Protein AF-A0A853IYI5-F1 (afdb_monomer)

pLDDT: mean 80.38, std 18.89, range [43.75, 98.38]

Mean predicted aligned error: 14.91 Å

Solvent-accessible surface area (backbone atoms only — not comparable to full-atom values): 9394 Å² total; per-residue (Å²): 58,38,37,24,18,63,48,20,27,65,20,35,36,40,41,39,32,21,38,96,86,40,78,76,45,76,50,76,45,75,20,28,46,85,49,73,37,82,49,84,78,90,78,71,92,63,80,47,76,47,76,49,63,43,75,46,45,79,69,73,71,86,67,91,84,64,82,91,64,70,48,67,47,76,45,73,78,83,84,85,81,90,62,74,67,42,77,74,44,78,49,77,56,93,98,42,72,51,77,47,64,42,73,65,73,79,83,73,85,75,83,77,77,78,77,75,76,80,74,80,80,75,78,79,77,78,82,81,78,83,82,80,82,83,81,84,87,84,84,86,136

Sequence (141 aa):
MYLTGAWNDDLIVTIVAYREGAAVSTTTHTLS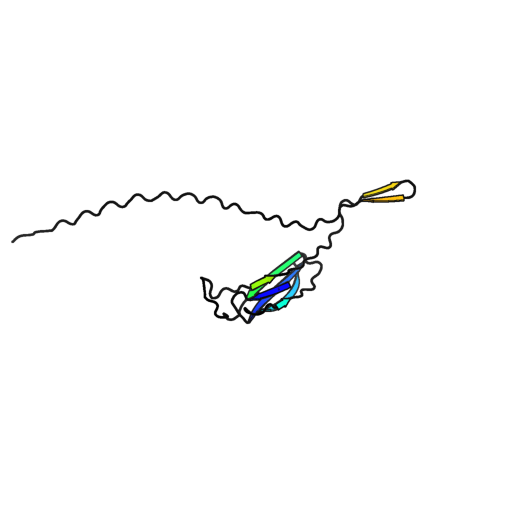ATAPTLVTLNLSQIDRVNMSAAGGTSHGYPTGGGVGWVHFAMDNLDISFNLPPTGVTATAGNAQATVAFTPPRPMRQTRSRATRPAAPRRAAAPPSAPMAPAAPSWFPA

Secondary structure (DSSP, 8-state):
-EEEESSEESEEEEEEEEETTEEEEEEEEEE-SSSPEE------S-SEEEEEEE--EE-----SS-TT---EEEE-------PPPEEEEEEEETTEEEEEEEPPPP---------PPPPP-PPPPPPPPPPPPPPP-----

Radius of gyration: 31.24 Å; Cα contacts (8 Å, |Δi|>4): 193; chains: 1; bounding box: 75×75×84 Å

Foldseek 3Di:
DKKAWQFFFQKKKWKFFAAPRHTDDIDIDGHYNVDIDDDDDPDDRTDDMDMDIDDGDGPDPDDPPDPPDGDMDDDDDDDDDPDDWAPWDWDDDPNDIDTDTHDDDDDDPDPPPPPDPDDPDPDDDDDDDDDDDDDDDDDDD

Nearest PDB structures (foldseek):
  3rg1-assembly1_D  TM=3.711E-01  e=1.848E+00  Bos taurus
  8vbx-assembly1_A  TM=2.702E-01  e=9.930E+00  Pectobacterium phage PhiM1

Structure (mmCIF, N/CA/C/O backbone):
data_AF-A0A853IYI5-F1
#
_entry.id   AF-A0A853IYI5-F1
#
loop_
_atom_site.group_PDB
_atom_site.id
_atom_site.type_symbol
_atom_site.label_atom_id
_atom_site.label_alt_id
_atom_site.label_comp_id
_atom_site.label_asy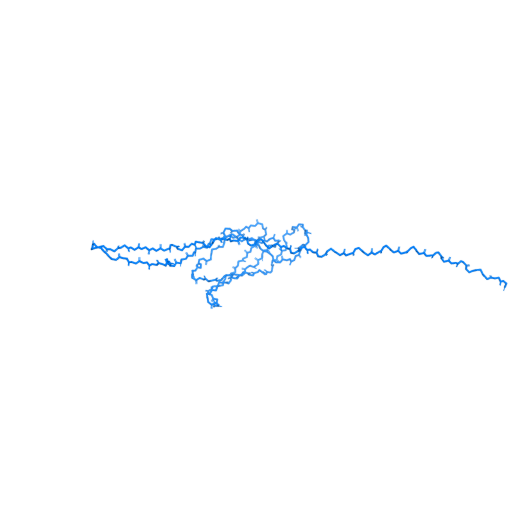m_id
_atom_site.label_entity_id
_atom_site.label_seq_id
_atom_site.pdbx_PDB_ins_code
_atom_site.Cartn_x
_atom_site.Cartn_y
_atom_site.Cartn_z
_atom_site.occupancy
_atom_site.B_iso_or_equiv
_atom_site.auth_seq_id
_atom_site.auth_comp_id
_atom_site.auth_asym_id
_atom_site.auth_atom_id
_atom_site.pdbx_PDB_model_num
ATOM 1 N N . MET A 1 1 ? -6.591 -6.887 -3.393 1.00 94.50 1 MET A N 1
ATOM 2 C CA . MET A 1 1 ? -6.484 -5.760 -4.349 1.00 94.50 1 MET A CA 1
ATOM 3 C C . MET A 1 1 ? -5.519 -6.134 -5.457 1.00 94.50 1 MET A C 1
ATOM 5 O O . MET A 1 1 ? -4.642 -6.955 -5.211 1.00 94.50 1 MET A O 1
ATOM 9 N N . TYR A 1 2 ? -5.646 -5.538 -6.636 1.00 97.44 2 TYR A N 1
ATOM 10 C CA . TYR A 1 2 ? -4.697 -5.719 -7.735 1.00 97.44 2 TYR A CA 1
ATOM 11 C C . TYR A 1 2 ? -3.826 -4.477 -7.884 1.00 97.44 2 TYR A C 1
ATOM 13 O O . TYR A 1 2 ? -4.348 -3.364 -7.875 1.00 97.44 2 TYR A O 1
ATOM 21 N N . LEU A 1 3 ? -2.515 -4.672 -8.013 1.00 98.06 3 LEU A N 1
ATOM 22 C CA . LEU A 1 3 ? -1.542 -3.617 -8.295 1.00 98.06 3 LEU A CA 1
ATOM 23 C C . LEU A 1 3 ? -0.857 -3.898 -9.630 1.00 98.06 3 LEU A C 1
ATOM 25 O O . LEU A 1 3 ? -0.537 -5.044 -9.921 1.00 98.06 3 LEU A O 1
ATOM 29 N N . THR A 1 4 ? -0.572 -2.870 -10.419 1.00 97.44 4 THR A N 1
ATOM 30 C CA . THR A 1 4 ? 0.220 -3.008 -11.651 1.00 97.44 4 THR A CA 1
ATOM 31 C C . THR A 1 4 ? 1.127 -1.800 -11.823 1.00 97.44 4 THR A C 1
ATOM 33 O O . THR A 1 4 ? 0.766 -0.688 -11.427 1.00 97.44 4 THR A O 1
ATOM 36 N N . GLY A 1 5 ? 2.306 -1.995 -12.409 1.00 95.06 5 GLY A N 1
ATOM 37 C CA . GLY A 1 5 ? 3.130 -0.886 -12.877 1.00 95.06 5 GLY A CA 1
ATOM 38 C C . GLY A 1 5 ? 2.376 -0.128 -13.967 1.00 95.06 5 GLY A C 1
ATOM 39 O O . GLY A 1 5 ? 1.689 -0.738 -14.782 1.00 95.06 5 GLY A O 1
ATOM 40 N N . ALA A 1 6 ? 2.448 1.204 -13.964 1.00 91.38 6 ALA A N 1
ATOM 41 C CA . ALA A 1 6 ? 1.802 1.995 -15.014 1.00 91.38 6 ALA A CA 1
ATOM 42 C C . ALA A 1 6 ? 2.645 2.015 -16.299 1.00 91.38 6 ALA A C 1
ATOM 44 O O . ALA A 1 6 ? 2.117 1.870 -17.396 1.00 91.38 6 ALA A O 1
ATOM 45 N N . TRP A 1 7 ? 3.960 2.189 -16.143 1.00 90.38 7 TRP A N 1
ATOM 46 C CA . TRP A 1 7 ? 4.898 2.361 -17.259 1.00 90.38 7 TRP A CA 1
ATOM 47 C C . TRP A 1 7 ? 6.126 1.461 -17.171 1.00 90.38 7 TRP A C 1
ATOM 49 O O . TRP A 1 7 ? 6.770 1.217 -18.188 1.00 90.38 7 TRP A O 1
ATOM 59 N N . ASN A 1 8 ? 6.463 1.008 -15.962 1.00 92.19 8 ASN A N 1
ATOM 60 C CA . ASN A 1 8 ? 7.714 0.324 -15.677 1.00 92.19 8 ASN A CA 1
ATOM 61 C C . ASN A 1 8 ? 7.458 -1.128 -15.275 1.00 92.19 8 ASN A C 1
ATOM 63 O O . ASN A 1 8 ? 6.565 -1.394 -14.465 1.00 92.19 8 ASN A O 1
ATOM 67 N N . ASP A 1 9 ? 8.277 -2.033 -15.8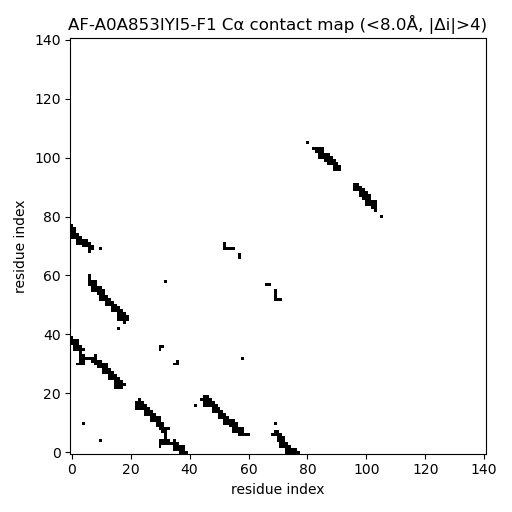01 1.00 94.81 9 ASP A N 1
ATOM 68 C CA . ASP A 1 9 ? 8.464 -3.369 -15.247 1.00 94.81 9 ASP A CA 1
ATOM 69 C C . ASP A 1 9 ? 9.440 -3.343 -14.079 1.00 94.81 9 ASP A C 1
ATOM 71 O O . ASP A 1 9 ? 10.191 -2.381 -13.899 1.00 94.81 9 ASP A O 1
ATOM 75 N N . ASP A 1 10 ? 9.409 -4.405 -13.278 1.00 96.50 10 ASP A N 1
ATOM 76 C CA . ASP A 1 10 ? 10.212 -4.564 -12.067 1.00 96.50 10 ASP A CA 1
ATOM 77 C C . ASP A 1 10 ? 10.072 -3.379 -11.094 1.00 96.50 10 ASP A C 1
ATOM 79 O O . ASP A 1 10 ? 10.989 -3.031 -10.347 1.00 96.50 10 ASP A O 1
ATOM 83 N N . LEU A 1 11 ? 8.902 -2.731 -11.112 1.00 96.06 11 LEU A N 1
ATOM 84 C CA . LEU A 1 11 ? 8.595 -1.596 -10.255 1.00 96.06 11 LEU A CA 1
ATOM 85 C C . LEU A 1 11 ? 8.384 -2.088 -8.826 1.00 96.06 11 LEU A C 1
ATOM 87 O O . LEU A 1 11 ? 7.518 -2.924 -8.574 1.00 96.06 11 LEU A O 1
ATOM 91 N N . ILE A 1 12 ? 9.124 -1.529 -7.876 1.00 97.56 12 ILE A N 1
ATOM 92 C CA . ILE A 1 12 ? 9.013 -1.913 -6.472 1.00 97.56 12 ILE A CA 1
ATOM 93 C C . ILE A 1 12 ? 8.001 -1.010 -5.780 1.00 97.56 12 ILE A C 1
ATOM 95 O O . ILE A 1 12 ? 8.175 0.206 -5.752 1.00 97.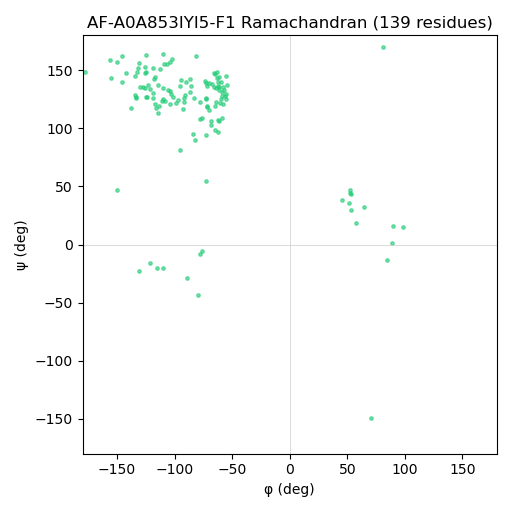56 12 ILE A O 1
ATOM 99 N N . VAL A 1 13 ? 6.964 -1.599 -5.186 1.00 98.19 13 VAL A N 1
ATOM 100 C CA . VAL A 1 13 ? 6.005 -0.906 -4.320 1.00 98.19 13 VAL A CA 1
ATOM 101 C C . VAL A 1 13 ? 6.178 -1.369 -2.884 1.00 98.19 13 VAL A C 1
ATOM 103 O O . VAL A 1 13 ? 6.053 -2.556 -2.588 1.00 98.19 13 VAL A O 1
ATOM 106 N N . THR A 1 14 ? 6.416 -0.415 -1.991 1.00 98.19 14 THR A N 1
ATOM 107 C CA . THR A 1 14 ? 6.475 -0.618 -0.544 1.00 98.19 14 THR A CA 1
ATOM 108 C C . THR A 1 14 ? 5.171 -0.143 0.081 1.00 98.19 14 THR A C 1
ATOM 110 O O . THR A 1 14 ? 4.748 0.997 -0.118 1.00 98.19 14 THR A O 1
ATOM 113 N N . ILE A 1 15 ? 4.544 -1.010 0.868 1.00 98.19 15 ILE A N 1
ATOM 114 C CA . ILE A 1 15 ? 3.281 -0.758 1.558 1.00 98.19 15 ILE A CA 1
ATOM 115 C C . ILE A 1 15 ? 3.544 -0.812 3.055 1.00 98.19 15 ILE A C 1
ATOM 117 O O . ILE A 1 15 ? 3.912 -1.861 3.585 1.00 98.19 15 ILE A O 1
ATOM 121 N N . VAL A 1 16 ? 3.330 0.311 3.736 1.00 98.38 16 VAL A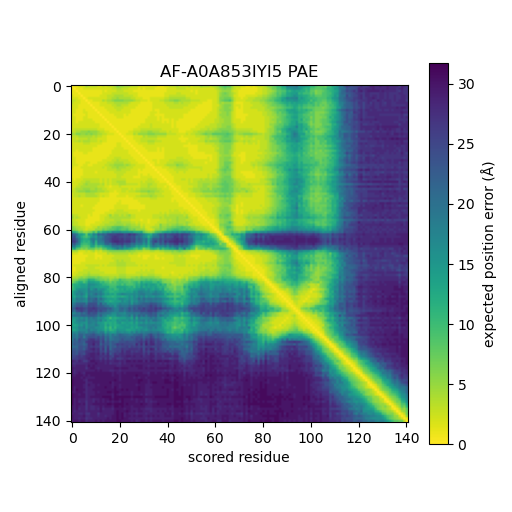 N 1
ATOM 122 C CA . VAL A 1 16 ? 3.478 0.430 5.189 1.00 98.38 16 VAL A CA 1
ATOM 123 C C . VAL A 1 16 ? 2.115 0.685 5.813 1.00 98.38 16 VAL A C 1
ATOM 125 O O . VAL A 1 16 ? 1.466 1.693 5.529 1.00 98.38 16 VAL A O 1
ATOM 128 N N . ALA A 1 17 ? 1.679 -0.221 6.677 1.00 97.94 17 ALA A N 1
ATOM 129 C CA . ALA A 1 17 ? 0.460 -0.086 7.454 1.00 97.94 17 ALA A CA 1
ATOM 130 C C . ALA A 1 17 ? 0.765 0.499 8.833 1.00 97.94 17 ALA A C 1
ATOM 132 O O . ALA A 1 17 ? 1.758 0.134 9.464 1.00 97.94 17 ALA A O 1
ATOM 133 N N . TYR A 1 18 ? -0.114 1.370 9.315 1.00 97.94 18 TYR A N 1
ATOM 134 C CA . TYR A 1 18 ? 0.019 2.053 10.592 1.00 97.94 18 TYR A CA 1
ATOM 135 C C . TYR A 1 18 ? -1.216 1.859 11.471 1.00 97.94 18 TYR A C 1
ATOM 137 O O . TYR A 1 18 ? -2.337 1.692 10.980 1.00 97.94 18 TYR A O 1
ATOM 145 N N . ARG A 1 19 ? -0.980 1.924 12.780 1.00 96.75 19 ARG A N 1
ATOM 146 C CA . ARG A 1 19 ? -1.988 2.113 13.820 1.00 96.75 19 ARG A CA 1
ATOM 147 C C . ARG A 1 19 ? -1.486 3.171 14.788 1.00 96.75 19 ARG A C 1
ATOM 149 O O . ARG A 1 19 ? -0.381 3.044 15.305 1.00 96.75 19 ARG A O 1
ATOM 156 N N . GLU A 1 20 ? -2.289 4.196 15.030 1.00 95.56 20 GLU A N 1
ATOM 157 C CA . GLU A 1 20 ? -2.020 5.294 15.962 1.00 95.56 20 GLU A CA 1
ATOM 158 C C . GLU A 1 20 ? -0.644 5.938 15.715 1.00 95.56 20 GLU A C 1
ATOM 160 O O . GLU A 1 20 ? 0.073 6.341 16.625 1.00 95.56 20 GLU A O 1
ATOM 165 N N . GLY A 1 21 ? -0.246 6.008 14.440 1.00 94.06 21 GLY A N 1
ATOM 166 C CA . GLY A 1 21 ? 1.051 6.533 14.0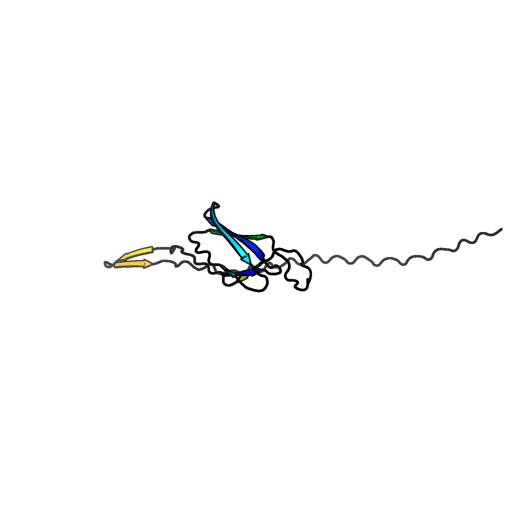09 1.00 94.06 21 GLY A CA 1
ATOM 167 C C . GLY A 1 21 ? 2.221 5.539 14.047 1.00 94.06 21 GLY A C 1
ATOM 168 O O . GLY A 1 21 ? 3.232 5.806 13.398 1.00 94.06 21 GLY A O 1
ATOM 169 N N . ALA A 1 22 ? 2.095 4.382 14.702 1.00 96.94 22 ALA A N 1
ATOM 170 C CA . ALA A 1 22 ? 3.113 3.329 14.714 1.00 96.94 22 ALA A CA 1
ATOM 171 C C . ALA A 1 22 ? 2.977 2.400 13.499 1.00 96.94 22 ALA A C 1
ATOM 173 O O . ALA A 1 22 ? 1.871 1.995 13.146 1.00 96.94 22 ALA A O 1
ATOM 174 N N . ALA A 1 23 ? 4.091 2.049 12.851 1.00 96.88 23 ALA A N 1
ATOM 175 C CA . ALA A 1 23 ? 4.081 1.078 11.758 1.00 96.88 23 ALA A CA 1
ATOM 176 C C . ALA A 1 23 ? 3.853 -0.335 12.318 1.00 96.88 23 ALA A C 1
ATOM 178 O O . ALA A 1 23 ? 4.585 -0.776 13.200 1.00 96.88 23 ALA A O 1
ATOM 179 N N . VAL A 1 24 ? 2.847 -1.038 11.798 1.00 97.31 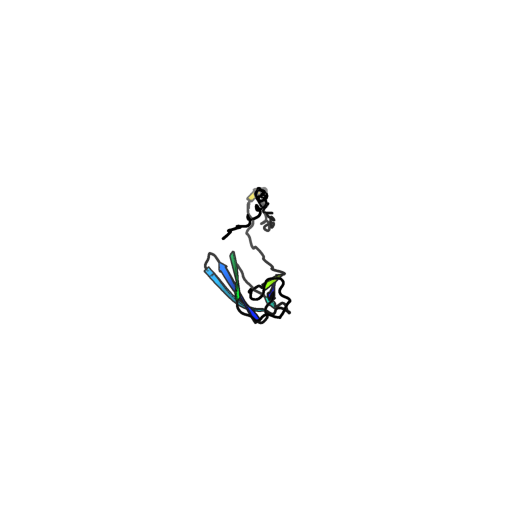24 VAL A N 1
ATOM 180 C CA . VAL A 1 24 ? 2.469 -2.389 12.250 1.00 97.31 24 VAL A CA 1
ATOM 181 C C . VAL A 1 24 ? 2.780 -3.474 11.223 1.00 97.31 24 VAL A C 1
ATOM 183 O O . VAL A 1 24 ? 2.855 -4.646 11.575 1.00 97.31 24 VAL A O 1
ATOM 186 N N . SER A 1 25 ? 2.949 -3.105 9.953 1.00 97.19 25 SER A N 1
ATOM 187 C CA . SER A 1 25 ? 3.343 -4.025 8.886 1.00 97.19 25 SER A CA 1
ATOM 188 C C . SER A 1 25 ? 4.018 -3.261 7.754 1.00 97.19 25 SER A C 1
ATOM 190 O O . SER A 1 25 ? 3.593 -2.154 7.419 1.00 97.19 25 SER A O 1
ATOM 192 N N . THR A 1 26 ? 5.037 -3.871 7.152 1.00 97.56 26 THR A N 1
ATOM 193 C CA . THR A 1 26 ? 5.715 -3.376 5.951 1.00 97.56 26 THR A CA 1
ATOM 194 C C . THR A 1 26 ? 5.867 -4.533 4.976 1.00 97.56 26 THR A C 1
ATOM 196 O O . THR A 1 26 ? 6.414 -5.575 5.332 1.00 97.56 26 THR A O 1
ATOM 199 N N . THR A 1 27 ? 5.396 -4.352 3.746 1.00 97.38 27 THR A N 1
ATOM 200 C CA . THR A 1 27 ? 5.505 -5.345 2.668 1.00 97.38 27 THR A CA 1
ATOM 201 C C . THR A 1 27 ? 6.026 -4.690 1.399 1.00 97.38 27 THR A C 1
ATOM 203 O O . THR A 1 27 ? 5.824 -3.494 1.185 1.00 97.38 27 THR A O 1
ATOM 206 N N . THR A 1 28 ? 6.699 -5.478 0.564 1.00 97.69 28 THR A N 1
ATOM 207 C CA . THR A 1 28 ? 7.260 -5.023 -0.708 1.00 97.69 28 THR A CA 1
ATOM 208 C C . THR A 1 28 ? 6.795 -5.948 -1.821 1.00 97.69 28 THR A C 1
ATOM 210 O O . THR A 1 28 ? 6.830 -7.169 -1.669 1.00 97.69 28 THR A O 1
ATOM 213 N N . HIS A 1 29 ? 6.374 -5.367 -2.940 1.00 97.94 29 HIS A N 1
ATOM 214 C CA . HIS A 1 29 ? 5.886 -6.091 -4.107 1.00 97.94 29 HIS A CA 1
ATOM 215 C C . HIS A 1 29 ? 6.576 -5.596 -5.372 1.00 97.94 29 HIS A C 1
ATOM 217 O O . HIS A 1 29 ? 6.691 -4.390 -5.583 1.00 97.94 29 HIS A O 1
ATOM 223 N N . THR A 1 30 ? 6.986 -6.531 -6.224 1.00 98.00 30 THR A N 1
ATOM 224 C CA . THR A 1 30 ? 7.477 -6.234 -7.571 1.00 98.00 30 THR A CA 1
ATOM 225 C C . THR A 1 30 ? 6.308 -6.294 -8.545 1.00 98.00 30 THR A C 1
ATOM 227 O O . THR A 1 30 ? 5.563 -7.278 -8.570 1.00 98.00 30 THR A O 1
ATOM 230 N N . LEU A 1 31 ? 6.117 -5.228 -9.315 1.00 97.75 31 LEU A N 1
ATOM 231 C CA . LEU A 1 31 ? 5.023 -5.075 -10.267 1.00 97.75 31 LEU A CA 1
ATOM 232 C C . LEU A 1 31 ? 5.553 -5.058 -11.703 1.00 97.75 31 LEU A C 1
ATOM 234 O O . LEU A 1 31 ? 6.663 -4.592 -11.957 1.00 97.75 31 LEU A O 1
ATOM 238 N N . SER A 1 32 ? 4.722 -5.513 -12.640 1.00 96.31 32 SER A N 1
ATOM 239 C CA . SER A 1 32 ? 4.961 -5.398 -14.082 1.00 96.31 32 SER A CA 1
ATOM 240 C C . SER A 1 32 ? 4.041 -4.347 -14.698 1.00 96.31 32 SER A C 1
ATOM 242 O O . SER A 1 32 ? 2.957 -4.083 -14.179 1.00 96.31 32 SER A O 1
ATOM 244 N N . ALA A 1 33 ? 4.454 -3.770 -15.824 1.00 94.25 33 ALA A N 1
ATOM 245 C CA . ALA A 1 33 ? 3.630 -2.883 -16.636 1.00 94.25 33 ALA A CA 1
ATOM 246 C C . ALA A 1 33 ? 2.598 -3.622 -17.512 1.00 94.25 33 ALA A C 1
ATOM 248 O O . ALA A 1 33 ? 1.763 -2.979 -18.151 1.00 94.25 33 ALA A O 1
ATOM 249 N N . THR A 1 34 ? 2.668 -4.956 -17.581 1.00 95.81 34 THR A N 1
ATOM 250 C CA . THR A 1 34 ? 1.827 -5.782 -18.469 1.00 95.81 34 THR A CA 1
ATOM 251 C C . THR A 1 34 ? 0.971 -6.811 -17.743 1.00 95.81 34 THR A C 1
ATOM 253 O O . THR A 1 34 ? 0.017 -7.325 -18.326 1.00 95.81 34 THR A O 1
ATOM 256 N N . ALA A 1 35 ? 1.273 -7.099 -16.476 1.00 96.25 35 ALA A N 1
ATOM 257 C CA . ALA A 1 35 ? 0.557 -8.090 -15.687 1.00 96.25 35 ALA A CA 1
ATOM 258 C C . ALA A 1 35 ? 0.231 -7.556 -14.281 1.00 96.25 35 ALA A C 1
ATOM 260 O O . ALA A 1 35 ? 1.138 -7.098 -13.579 1.00 96.25 35 ALA A O 1
ATOM 261 N N . PRO A 1 36 ? -1.039 -7.642 -13.838 1.00 97.56 36 PRO A N 1
ATOM 262 C CA . PRO A 1 36 ? -1.417 -7.246 -12.493 1.00 97.56 36 PRO A CA 1
ATOM 263 C C . PRO A 1 36 ? -0.950 -8.270 -11.452 1.00 97.56 36 PRO A C 1
ATOM 265 O O . PRO A 1 36 ? -1.087 -9.481 -11.623 1.00 97.56 36 PRO A O 1
ATOM 268 N N . THR A 1 37 ? -0.488 -7.765 -10.316 1.00 98.12 37 THR A N 1
ATOM 269 C CA . THR A 1 37 ? -0.124 -8.535 -9.129 1.00 98.12 37 THR A CA 1
ATOM 270 C C . THR A 1 37 ? -1.271 -8.495 -8.123 1.00 98.12 37 THR A C 1
ATOM 272 O O . THR A 1 37 ? -1.674 -7.424 -7.661 1.00 98.12 37 THR A O 1
ATOM 275 N N . LEU A 1 38 ? -1.793 -9.664 -7.740 1.00 97.25 38 LEU A N 1
ATOM 276 C CA . LEU A 1 38 ? -2.727 -9.773 -6.620 1.00 97.25 38 LEU A CA 1
ATOM 277 C C . LEU A 1 38 ? -1.971 -9.559 -5.304 1.00 97.25 38 LEU A C 1
ATOM 279 O O . LEU A 1 38 ? -1.098 -10.345 -4.943 1.00 97.25 38 LEU A O 1
ATOM 283 N N . VAL A 1 39 ? -2.348 -8.520 -4.563 1.00 96.94 39 VAL A N 1
ATOM 284 C CA . VAL A 1 39 ? -1.806 -8.228 -3.235 1.00 96.94 39 VAL A CA 1
ATOM 285 C C . VAL A 1 39 ? -2.871 -8.468 -2.173 1.00 96.94 39 VAL A C 1
ATOM 287 O O . VAL A 1 39 ? -3.971 -7.900 -2.210 1.00 96.94 39 VAL A O 1
ATOM 290 N N . THR A 1 40 ? -2.502 -9.302 -1.202 1.00 94.12 40 THR A N 1
ATOM 291 C CA . THR A 1 40 ? -3.311 -9.633 -0.029 1.00 94.12 40 THR A CA 1
ATOM 292 C C . THR A 1 40 ? -2.603 -9.108 1.210 1.00 94.12 40 THR A C 1
ATOM 294 O O . THR A 1 40 ? -1.523 -9.579 1.551 1.00 94.12 40 THR A O 1
ATOM 297 N N . LEU A 1 41 ? -3.202 -8.115 1.870 1.00 91.19 41 LEU A N 1
ATOM 298 C CA . LEU A 1 41 ? -2.564 -7.426 2.992 1.00 91.19 41 LEU A CA 1
ATOM 299 C C . LEU A 1 41 ? -2.850 -8.093 4.347 1.00 91.19 41 LEU A C 1
ATOM 301 O O . LEU A 1 41 ? -2.026 -7.987 5.249 1.00 91.19 41 LEU A O 1
ATOM 305 N N . ASN A 1 42 ? -4.002 -8.765 4.500 1.00 91.25 42 ASN A N 1
ATOM 306 C CA . ASN A 1 42 ? -4.450 -9.396 5.755 1.00 91.25 42 ASN A CA 1
ATOM 307 C C . ASN A 1 42 ? -4.268 -8.497 6.996 1.00 91.25 42 ASN A C 1
ATOM 309 O O . ASN A 1 42 ? -3.894 -8.955 8.074 1.00 91.25 42 ASN A O 1
ATOM 313 N N . LEU A 1 43 ? -4.509 -7.194 6.829 1.00 93.31 43 LEU A N 1
ATOM 314 C CA . LEU A 1 43 ? -4.346 -6.204 7.888 1.00 93.31 43 LEU A CA 1
ATOM 315 C C . LEU A 1 43 ? -5.620 -6.119 8.718 1.00 93.31 43 LEU A C 1
ATOM 317 O O . LEU A 1 43 ? -6.729 -6.149 8.189 1.00 93.31 43 LEU A O 1
ATOM 321 N N . SER A 1 44 ? -5.452 -5.945 10.024 1.00 92.94 44 SER A N 1
ATOM 322 C CA . SER A 1 44 ? -6.557 -5.715 10.946 1.00 92.94 44 SER A CA 1
ATOM 323 C C . SER A 1 44 ? -6.227 -4.547 11.861 1.00 92.94 44 SER A C 1
ATOM 325 O O . SER A 1 44 ? -5.059 -4.323 12.190 1.00 92.94 44 SER A O 1
ATOM 327 N N . GLN A 1 45 ? -7.271 -3.815 12.268 1.00 91.44 45 GLN A N 1
ATOM 328 C CA . GLN A 1 45 ? -7.166 -2.737 13.251 1.00 91.44 45 GLN A CA 1
ATOM 329 C C . GLN A 1 45 ? -6.076 -1.692 12.885 1.00 91.44 45 GLN A C 1
ATOM 331 O O . GLN A 1 45 ? -5.278 -1.281 13.723 1.00 91.44 45 GLN A O 1
ATOM 336 N N . ILE A 1 46 ? -6.019 -1.293 11.614 1.00 94.38 46 ILE A N 1
ATOM 337 C CA . ILE A 1 46 ? -5.149 -0.220 11.111 1.00 94.38 46 ILE A CA 1
ATOM 338 C C . ILE A 1 46 ? -5.964 1.049 10.858 1.00 94.38 46 ILE A C 1
ATOM 340 O O . ILE A 1 46 ? -7.170 0.968 10.622 1.00 94.38 46 ILE A O 1
ATOM 344 N N . ASP A 1 47 ? -5.307 2.205 10.854 1.00 94.25 47 ASP A N 1
ATOM 345 C CA . ASP A 1 47 ? -5.933 3.495 10.525 1.00 94.25 47 ASP A CA 1
ATOM 346 C C . ASP A 1 47 ? -5.371 4.141 9.255 1.00 94.25 47 ASP A C 1
ATOM 348 O O . ASP A 1 47 ? -6.042 4.962 8.625 1.00 94.25 47 ASP A O 1
ATOM 352 N N . ARG A 1 48 ? -4.164 3.747 8.833 1.00 95.00 48 ARG A N 1
ATOM 353 C CA . ARG A 1 48 ? -3.509 4.291 7.644 1.00 95.00 48 ARG A CA 1
ATOM 354 C C . ARG A 1 48 ? -2.678 3.237 6.930 1.00 95.00 48 ARG A C 1
ATOM 356 O O . ARG A 1 48 ? -1.935 2.483 7.548 1.00 95.00 48 ARG A O 1
ATOM 363 N N . VAL A 1 49 ? -2.728 3.267 5.603 1.00 96.62 49 VAL A N 1
ATOM 364 C CA . VAL A 1 49 ? -1.773 2.581 4.729 1.00 96.62 49 VAL A CA 1
ATOM 365 C C . VAL A 1 49 ? -1.068 3.635 3.893 1.00 96.62 49 VAL A C 1
ATOM 367 O O . VAL A 1 49 ? -1.720 4.494 3.304 1.00 96.62 49 VAL A O 1
ATOM 370 N N . ASN A 1 50 ? 0.256 3.578 3.859 1.00 97.50 50 ASN A N 1
ATOM 371 C CA . ASN A 1 50 ? 1.074 4.395 2.983 1.00 97.50 50 ASN A CA 1
ATOM 372 C C . ASN A 1 50 ? 1.703 3.504 1.916 1.00 97.50 50 ASN A C 1
ATOM 374 O O . ASN A 1 50 ? 2.214 2.433 2.234 1.00 97.50 50 ASN A O 1
ATOM 378 N N . MET A 1 51 ? 1.663 3.947 0.665 1.00 97.44 51 MET A N 1
ATOM 379 C CA . MET A 1 51 ? 2.237 3.217 -0.460 1.00 97.44 51 MET A CA 1
ATOM 380 C C . MET A 1 51 ? 3.224 4.121 -1.177 1.00 97.44 51 MET A C 1
ATOM 382 O O . MET A 1 51 ? 2.882 5.241 -1.557 1.00 97.44 51 MET A O 1
ATOM 386 N N . SER A 1 52 ? 4.442 3.637 -1.361 1.00 96.62 52 SER A N 1
ATOM 387 C CA . SER A 1 52 ? 5.469 4.305 -2.151 1.00 96.62 52 SER A CA 1
ATOM 388 C C . SER A 1 52 ? 5.977 3.361 -3.223 1.00 96.62 52 SER A C 1
ATOM 390 O O . SER A 1 52 ? 6.006 2.149 -3.034 1.00 96.62 52 SER A O 1
ATOM 392 N N . ALA A 1 53 ? 6.366 3.921 -4.361 1.00 95.75 53 ALA A N 1
ATOM 393 C CA . ALA A 1 53 ? 6.949 3.164 -5.452 1.00 95.75 53 ALA A CA 1
ATOM 394 C C . ALA A 1 53 ? 8.371 3.662 -5.724 1.00 95.75 53 ALA A C 1
ATOM 396 O O . ALA A 1 53 ? 8.674 4.834 -5.482 1.00 95.75 53 ALA A O 1
ATOM 397 N N . ALA A 1 54 ? 9.235 2.786 -6.228 1.00 95.44 54 ALA A N 1
ATOM 398 C CA . ALA A 1 54 ? 10.590 3.123 -6.644 1.00 95.44 54 ALA A CA 1
ATOM 399 C C . ALA A 1 54 ? 11.128 2.132 -7.688 1.00 95.44 54 ALA A C 1
ATOM 401 O O . ALA A 1 54 ? 10.683 0.987 -7.774 1.00 95.44 54 ALA A O 1
ATOM 402 N N . GLY A 1 55 ? 12.134 2.574 -8.445 1.00 93.31 55 GLY A N 1
ATOM 403 C CA . GLY A 1 55 ? 12.860 1.733 -9.395 1.00 93.31 55 GLY A CA 1
ATOM 404 C C . GLY A 1 55 ? 12.050 1.341 -10.633 1.00 93.31 55 GLY A C 1
ATOM 405 O O . GLY A 1 55 ? 11.183 2.089 -11.096 1.00 93.31 55 GLY A O 1
ATOM 406 N N . GLY A 1 56 ? 12.371 0.161 -11.159 1.00 92.75 56 GLY A N 1
ATOM 407 C CA . GLY A 1 56 ? 11.816 -0.389 -12.390 1.00 92.75 56 GLY A CA 1
ATOM 408 C C . GLY A 1 56 ? 12.465 0.141 -13.672 1.00 92.75 56 GLY A C 1
ATOM 409 O O . GLY A 1 56 ? 13.239 1.100 -13.660 1.00 92.75 56 GLY A O 1
ATOM 410 N N . THR A 1 57 ? 12.121 -0.498 -14.789 1.00 92.38 57 THR A N 1
ATOM 411 C CA . THR A 1 57 ? 12.594 -0.170 -16.142 1.00 92.38 57 THR A CA 1
ATOM 412 C C . THR A 1 57 ? 11.401 0.108 -17.046 1.00 92.38 57 THR A C 1
ATOM 414 O O . THR A 1 57 ? 10.412 -0.613 -16.992 1.00 92.38 57 THR A O 1
ATOM 417 N N . SER A 1 58 ? 11.480 1.147 -17.881 1.00 90.56 58 SER A N 1
ATOM 418 C CA . SER A 1 58 ? 10.405 1.484 -18.824 1.00 90.56 58 SER A CA 1
ATOM 419 C C . SER A 1 58 ? 10.058 0.300 -19.733 1.00 90.56 58 SER A C 1
ATOM 421 O O . SER A 1 58 ? 10.944 -0.244 -20.390 1.00 90.56 58 SER A O 1
ATOM 423 N N . HIS A 1 59 ? 8.767 -0.028 -19.832 1.00 90.12 59 HIS A N 1
ATOM 424 C CA . HIS A 1 59 ? 8.244 -1.046 -20.752 1.00 90.12 59 HIS A CA 1
ATOM 425 C C . HIS A 1 59 ? 8.175 -0.555 -22.215 1.00 90.12 59 HIS A C 1
ATOM 427 O O . HIS A 1 59 ? 7.863 -1.315 -23.126 1.00 90.12 59 HIS A O 1
ATOM 433 N N . GLY A 1 60 ? 8.463 0.728 -22.476 1.00 87.44 60 GLY A N 1
ATOM 434 C CA . GLY A 1 60 ? 8.522 1.278 -23.838 1.00 87.44 60 GLY A CA 1
ATOM 435 C C . GLY A 1 60 ? 7.201 1.830 -24.387 1.00 87.44 60 GLY A C 1
ATOM 436 O O . GLY A 1 60 ? 7.095 2.063 -25.591 1.00 87.44 60 GLY A O 1
ATOM 437 N N . TYR A 1 61 ? 6.200 2.080 -23.535 1.00 83.81 61 TYR A N 1
ATOM 438 C CA . TYR A 1 61 ? 4.966 2.745 -23.963 1.00 83.81 61 TYR A CA 1
ATOM 439 C C . TYR A 1 61 ? 5.243 4.144 -24.546 1.00 83.81 61 TYR A C 1
ATOM 441 O O . TYR A 1 61 ? 6.065 4.882 -23.994 1.00 83.81 61 TYR A O 1
ATOM 449 N N . PRO A 1 62 ? 4.551 4.541 -25.636 1.00 72.31 62 PRO A N 1
ATOM 450 C CA . PRO A 1 62 ? 4.758 5.834 -26.267 1.00 72.31 62 PRO A CA 1
ATOM 451 C C . PRO A 1 62 ? 4.461 6.968 -25.288 1.00 72.31 62 PRO A C 1
ATOM 453 O O . PRO A 1 62 ? 3.373 7.103 -24.728 1.00 72.31 62 PRO A O 1
ATOM 456 N N . THR A 1 63 ? 5.471 7.796 -25.076 1.00 63.72 63 THR A N 1
ATOM 457 C CA . THR A 1 63 ? 5.494 8.802 -24.026 1.00 63.72 63 THR A CA 1
ATOM 458 C C . THR A 1 63 ? 4.750 10.053 -24.457 1.00 63.72 63 THR A C 1
ATOM 460 O O . THR A 1 63 ? 5.338 11.002 -24.970 1.00 63.72 63 THR A O 1
ATOM 463 N N . GLY A 1 64 ? 3.452 10.096 -24.178 1.00 58.09 64 GLY A N 1
ATOM 464 C CA . GLY A 1 64 ? 2.677 11.337 -24.135 1.00 58.09 64 GLY A CA 1
ATOM 465 C C . GLY A 1 64 ? 3.012 12.181 -22.898 1.00 58.09 64 GLY A C 1
ATOM 466 O O . GLY A 1 64 ? 2.117 12.496 -22.124 1.00 58.09 64 GLY A O 1
ATOM 467 N N . GLY A 1 65 ? 4.295 12.504 -22.677 1.00 56.19 65 GLY A N 1
ATOM 468 C CA . GLY A 1 65 ? 4.739 13.465 -21.653 1.00 56.19 65 GLY A CA 1
ATOM 469 C C . GLY A 1 65 ? 5.247 12.917 -20.307 1.00 56.19 65 GLY A C 1
ATOM 470 O O . GLY A 1 65 ? 5.362 13.703 -19.372 1.00 56.19 65 GLY A O 1
ATOM 471 N N . GLY A 1 66 ? 5.569 11.621 -20.173 1.00 55.75 66 GLY A N 1
ATOM 472 C CA . GLY A 1 66 ? 5.865 11.029 -18.856 1.00 55.75 66 GLY A CA 1
ATOM 473 C C . GLY A 1 66 ? 6.854 9.859 -18.810 1.00 55.75 66 GLY A C 1
ATOM 474 O O . GLY A 1 66 ? 6.584 8.877 -18.128 1.00 55.75 66 GLY A O 1
ATOM 475 N N . VAL A 1 67 ? 8.007 9.940 -19.479 1.00 53.28 67 VAL A N 1
ATOM 476 C CA . VAL A 1 67 ? 9.099 8.964 -19.265 1.00 53.28 67 VAL A CA 1
ATOM 477 C C . VAL A 1 67 ? 9.764 9.190 -17.904 1.00 53.28 67 VAL A C 1
ATOM 479 O O . VAL A 1 67 ? 10.046 10.330 -17.546 1.00 53.28 67 VAL A O 1
ATOM 482 N N . GLY A 1 68 ? 10.045 8.111 -17.168 1.00 58.97 68 GLY A N 1
ATOM 483 C CA . GLY A 1 68 ? 10.832 8.146 -15.927 1.00 58.97 68 GLY A CA 1
ATOM 484 C C . GLY A 1 68 ? 10.040 8.376 -14.637 1.00 58.97 68 GLY A C 1
ATOM 485 O O . GLY A 1 68 ? 10.635 8.411 -13.561 1.00 58.97 68 GLY A O 1
ATOM 486 N N . TRP A 1 69 ? 8.714 8.499 -14.708 1.00 76.25 69 TRP A N 1
ATOM 487 C CA . TRP A 1 69 ? 7.894 8.638 -13.509 1.00 76.25 69 TRP A CA 1
ATOM 488 C C . TRP A 1 69 ? 7.510 7.280 -12.935 1.00 76.25 69 TRP A C 1
ATOM 490 O O . TRP A 1 69 ? 7.012 6.388 -13.622 1.00 76.25 69 TRP A O 1
ATOM 500 N N . VAL A 1 70 ? 7.719 7.150 -11.635 1.00 88.81 70 VAL A N 1
ATOM 501 C CA . VAL A 1 70 ? 7.422 5.946 -10.874 1.00 88.81 70 VAL A CA 1
ATOM 502 C C . VAL A 1 70 ? 5.940 5.970 -10.487 1.00 88.81 70 VAL A C 1
ATOM 504 O O . VAL A 1 70 ? 5.550 6.573 -9.488 1.00 88.81 70 VAL A O 1
ATOM 507 N N . HIS A 1 71 ? 5.109 5.314 -11.300 1.00 91.56 71 HIS A N 1
ATOM 508 C CA . HIS A 1 71 ? 3.668 5.189 -11.077 1.00 91.56 71 HIS A CA 1
ATOM 509 C C . HIS A 1 71 ? 3.211 3.735 -11.091 1.00 91.56 71 HIS A C 1
ATOM 511 O O . HIS A 1 71 ? 3.698 2.913 -11.867 1.00 91.56 71 HIS A O 1
ATOM 517 N N . PHE A 1 72 ? 2.190 3.464 -10.290 1.00 94.81 72 PHE A N 1
ATOM 518 C CA . PHE A 1 72 ? 1.443 2.217 -10.276 1.00 94.81 72 PHE A CA 1
ATOM 519 C C . PHE A 1 72 ? -0.054 2.529 -10.318 1.00 94.81 72 PHE A C 1
ATOM 521 O O . PHE A 1 72 ? -0.485 3.620 -9.935 1.00 94.81 72 PHE A O 1
ATOM 528 N N . ALA A 1 73 ? -0.841 1.570 -10.786 1.00 95.25 73 ALA A N 1
ATOM 529 C CA . ALA A 1 73 ? -2.294 1.597 -10.715 1.00 95.25 73 ALA A CA 1
ATOM 530 C C . ALA A 1 73 ? -2.789 0.553 -9.706 1.00 95.25 73 ALA A C 1
ATOM 532 O O . ALA A 1 73 ? -2.098 -0.430 -9.423 1.00 95.25 73 ALA A O 1
ATOM 533 N N . MET A 1 74 ? -3.982 0.788 -9.159 1.00 96.69 74 MET A N 1
ATOM 534 C CA . MET A 1 74 ? -4.627 -0.090 -8.184 1.00 96.69 74 MET A CA 1
ATOM 535 C C . MET A 1 74 ? -6.091 -0.311 -8.528 1.00 96.69 74 MET A C 1
ATOM 537 O O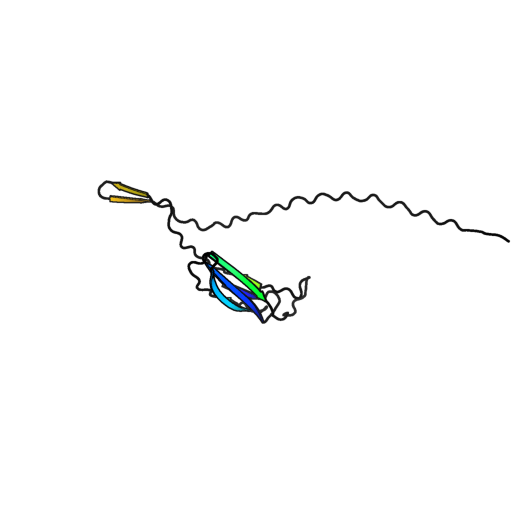 . MET A 1 74 ? -6.760 0.632 -8.952 1.00 96.69 74 MET A O 1
ATOM 541 N N . ASP A 1 75 ? -6.593 -1.512 -8.252 1.00 96.81 75 ASP A N 1
ATOM 542 C CA . ASP A 1 75 ? -8.016 -1.832 -8.358 1.00 96.81 75 ASP A CA 1
ATOM 543 C C . ASP A 1 75 ? -8.472 -2.836 -7.283 1.00 96.81 75 ASP A C 1
ATOM 545 O O . ASP A 1 75 ? -7.665 -3.524 -6.644 1.00 96.81 75 ASP A O 1
ATOM 549 N N . ASN A 1 76 ? -9.788 -2.909 -7.072 1.00 95.94 76 ASN A N 1
ATOM 550 C CA . ASN A 1 76 ? -10.469 -3.840 -6.171 1.00 95.94 76 ASN A CA 1
ATOM 551 C C . ASN A 1 76 ? -9.888 -3.822 -4.748 1.00 95.94 76 ASN A C 1
ATOM 553 O O . ASN A 1 76 ? -9.574 -4.866 -4.163 1.00 95.94 76 ASN A O 1
ATOM 557 N N . LEU A 1 77 ? -9.696 -2.619 -4.204 1.00 94.81 77 LEU A N 1
ATOM 558 C CA . LEU A 1 77 ? -9.368 -2.440 -2.797 1.00 94.81 77 LEU A CA 1
ATOM 559 C C . LEU A 1 77 ? -10.605 -2.744 -1.949 1.00 94.81 77 LEU A C 1
ATOM 561 O O . LEU A 1 77 ? -11.628 -2.075 -2.081 1.00 94.81 77 LEU A O 1
ATOM 565 N N . ASP A 1 78 ? -10.480 -3.740 -1.079 1.00 92.62 78 ASP A N 1
ATOM 566 C CA . ASP A 1 78 ? -11.503 -4.103 -0.108 1.00 92.62 78 ASP A CA 1
ATOM 567 C C . ASP A 1 78 ? -11.108 -3.594 1.282 1.00 92.62 78 ASP A C 1
ATOM 569 O O . ASP A 1 78 ? -9.972 -3.783 1.725 1.00 92.62 78 ASP A O 1
ATOM 573 N N . ILE A 1 79 ? -12.037 -2.902 1.943 1.00 91.75 79 ILE A N 1
ATOM 574 C CA . ILE A 1 79 ? -11.848 -2.315 3.272 1.00 91.75 79 ILE A CA 1
ATOM 575 C C . ILE A 1 79 ? -13.112 -2.567 4.084 1.00 91.75 79 ILE A C 1
ATOM 577 O O . ILE A 1 79 ? -14.181 -2.035 3.783 1.00 91.75 79 ILE A O 1
ATOM 581 N N . SER A 1 80 ? -12.964 -3.314 5.173 1.00 88.19 80 SER A N 1
ATOM 582 C CA . SER A 1 80 ? -14.027 -3.545 6.145 1.00 88.19 80 SER A CA 1
ATOM 583 C C . SER A 1 80 ? -13.800 -2.719 7.408 1.00 88.19 80 SER A C 1
ATOM 585 O O . SER A 1 80 ? -12.720 -2.763 7.999 1.00 88.19 80 SER A O 1
ATOM 587 N N . PHE A 1 81 ? -14.841 -2.032 7.873 1.00 84.81 81 PHE A N 1
ATOM 588 C CA . PHE A 1 81 ? -14.826 -1.333 9.154 1.00 84.81 81 PHE A CA 1
ATOM 589 C C . PHE A 1 81 ? -15.620 -2.134 10.186 1.00 84.81 81 PHE A C 1
ATOM 591 O O . PHE A 1 81 ? -16.817 -2.349 10.010 1.00 84.81 81 PHE A O 1
ATOM 598 N N . ASN A 1 82 ? -14.970 -2.537 11.279 1.00 82.19 82 ASN A N 1
ATOM 599 C CA . ASN A 1 82 ? -15.657 -3.098 12.439 1.00 82.19 82 ASN A CA 1
ATOM 600 C C . ASN A 1 82 ? -15.898 -1.990 13.468 1.00 82.19 82 ASN A C 1
ATOM 602 O O . ASN A 1 82 ? -15.111 -1.803 14.395 1.00 82.19 82 ASN A O 1
ATOM 606 N N . LEU A 1 83 ? -16.949 -1.204 13.249 1.00 80.56 83 LEU A N 1
ATOM 607 C CA . LEU A 1 83 ? -17.337 -0.138 14.165 1.00 80.56 83 LEU A CA 1
ATOM 608 C C . LEU A 1 83 ? -18.410 -0.659 15.129 1.00 80.56 83 LEU A C 1
ATOM 610 O O . LEU A 1 83 ? -19.352 -1.314 14.678 1.00 80.56 83 LEU A O 1
ATOM 614 N N . PRO A 1 84 ? -18.319 -0.363 16.436 1.00 79.56 84 PRO A N 1
ATOM 615 C CA . PRO A 1 84 ? -19.394 -0.693 17.357 1.00 79.56 84 PRO A CA 1
ATOM 616 C C . PRO A 1 84 ? -20.664 0.112 17.015 1.00 79.56 84 PRO A C 1
ATOM 618 O O . PRO A 1 84 ? -20.559 1.264 16.575 1.00 79.56 84 PRO A O 1
ATOM 621 N N . PRO A 1 85 ? -21.870 -0.452 17.227 1.00 80.38 85 PRO A N 1
ATOM 622 C CA . PRO A 1 85 ? -23.112 0.309 17.158 1.00 80.38 85 PRO A CA 1
ATOM 623 C C . PRO A 1 85 ? -23.082 1.508 18.107 1.00 80.38 85 PRO A C 1
ATOM 625 O O . PRO A 1 85 ? -22.535 1.434 19.208 1.00 80.38 85 PRO A O 1
ATOM 628 N N . THR A 1 86 ? -23.706 2.609 17.701 1.00 85.19 86 THR A N 1
ATOM 629 C CA . THR A 1 86 ? -23.828 3.819 18.526 1.00 85.19 86 THR A CA 1
ATOM 630 C C . THR A 1 86 ? -25.272 4.021 18.979 1.00 85.19 86 THR A C 1
ATOM 632 O O . THR A 1 86 ? -26.191 3.391 18.461 1.00 85.19 86 THR A O 1
ATOM 635 N N . GLY A 1 87 ? -25.502 4.876 19.982 1.00 84.31 87 GLY A N 1
ATOM 636 C CA . GLY A 1 87 ? -26.859 5.182 20.457 1.00 84.31 87 GLY A CA 1
ATOM 637 C C . GLY A 1 87 ? -27.592 3.983 21.069 1.00 84.31 87 GLY A C 1
ATOM 638 O O . GLY A 1 87 ? -28.807 3.867 20.919 1.00 84.31 87 GLY A O 1
ATOM 639 N N . VAL A 1 88 ? -26.854 3.076 21.716 1.00 87.62 88 VAL A N 1
ATOM 640 C CA . VAL A 1 88 ? -27.436 1.908 22.381 1.00 87.62 88 VAL A CA 1
ATOM 641 C C . VAL A 1 88 ? -28.322 2.380 23.534 1.00 87.62 88 VAL A C 1
ATOM 643 O O . VAL A 1 88 ? -27.848 3.027 24.466 1.00 87.62 88 VAL A O 1
ATOM 646 N N . THR A 1 89 ? -29.610 2.060 23.467 1.00 89.19 89 THR A N 1
ATOM 647 C CA . THR A 1 89 ? -30.591 2.307 24.528 1.00 89.19 89 THR A CA 1
ATOM 648 C C . THR A 1 89 ? -31.284 1.001 24.884 1.00 89.19 89 THR A C 1
ATOM 650 O O . THR A 1 89 ? -31.673 0.230 24.008 1.00 89.19 89 THR A O 1
ATOM 653 N N . ALA A 1 90 ? -31.419 0.747 26.183 1.00 87.00 90 ALA A N 1
ATOM 654 C CA . ALA A 1 90 ? -32.148 -0.394 26.709 1.00 87.00 90 ALA A CA 1
ATOM 655 C C . ALA A 1 90 ? -33.310 0.118 27.561 1.00 87.00 90 ALA A C 1
ATOM 657 O O . ALA A 1 90 ? -33.109 0.917 28.477 1.00 87.00 90 ALA A O 1
ATOM 658 N N . THR A 1 91 ? -34.522 -0.333 27.259 1.00 91.44 91 THR A N 1
ATOM 659 C CA . THR A 1 91 ? -35.716 -0.030 28.055 1.00 91.44 91 THR A CA 1
ATOM 660 C C . THR A 1 91 ? -36.264 -1.331 28.619 1.00 91.44 91 THR A C 1
ATOM 662 O O . THR A 1 91 ? -36.579 -2.250 27.864 1.00 91.44 91 THR A O 1
ATOM 665 N N . ALA A 1 92 ? -36.355 -1.419 29.946 1.00 88.38 92 ALA A N 1
ATOM 666 C CA . ALA A 1 92 ? -36.953 -2.556 30.635 1.00 88.38 92 ALA A CA 1
ATOM 667 C C . ALA A 1 92 ? -38.456 -2.324 30.856 1.00 88.38 92 ALA A C 1
ATOM 669 O O . ALA A 1 92 ? -38.871 -1.220 31.209 1.00 88.38 92 ALA A O 1
ATOM 670 N N . GLY A 1 93 ? -39.266 -3.367 30.678 1.00 88.81 93 GLY A N 1
ATOM 671 C CA . GLY A 1 93 ? -40.709 -3.334 30.918 1.00 88.81 93 GLY A CA 1
ATOM 672 C C . GLY A 1 93 ? -41.356 -4.695 30.670 1.00 88.81 93 GLY A C 1
ATOM 673 O O . GLY A 1 93 ? -40.887 -5.458 29.834 1.00 88.81 93 GLY A O 1
ATOM 674 N N . ASN A 1 94 ? -42.426 -5.020 31.403 1.00 80.00 94 ASN A N 1
ATOM 675 C CA . ASN A 1 94 ? -43.192 -6.268 31.244 1.00 80.00 94 ASN A CA 1
ATOM 676 C C . ASN A 1 94 ? -42.335 -7.553 31.277 1.00 80.00 94 ASN A C 1
ATOM 678 O O . ASN A 1 94 ? -42.507 -8.435 30.441 1.00 80.00 94 ASN A O 1
ATOM 682 N N . ALA A 1 95 ? -41.386 -7.647 32.218 1.00 87.62 95 ALA A N 1
ATOM 683 C CA . ALA A 1 95 ? -40.415 -8.749 32.316 1.00 87.62 95 ALA A CA 1
ATOM 684 C C . ALA A 1 95 ? -39.540 -8.961 31.056 1.00 87.62 95 ALA A C 1
ATOM 686 O O . ALA A 1 95 ? -38.923 -10.012 30.894 1.00 87.62 95 ALA A O 1
ATOM 687 N N . GLN A 1 96 ? -39.457 -7.956 30.180 1.00 90.00 96 GLN A N 1
ATOM 688 C CA . GLN A 1 96 ? -38.640 -7.943 28.969 1.00 90.00 96 GLN A CA 1
ATOM 689 C C . GLN A 1 96 ? -37.708 -6.724 28.946 1.00 90.00 96 GLN A C 1
ATOM 691 O O . GLN A 1 96 ? -37.897 -5.746 29.677 1.00 90.00 96 GLN A O 1
ATOM 696 N N . ALA A 1 97 ? -36.694 -6.786 28.083 1.00 87.00 97 ALA A N 1
ATOM 697 C CA . ALA A 1 97 ? -35.834 -5.661 27.748 1.00 87.00 97 ALA A CA 1
ATOM 698 C C . ALA A 1 97 ? -35.838 -5.457 26.231 1.00 87.00 97 ALA A C 1
ATOM 700 O O . ALA A 1 97 ? -35.548 -6.382 25.473 1.00 87.00 97 ALA A O 1
ATOM 701 N N . THR A 1 98 ? -36.140 -4.236 25.800 1.00 89.75 98 THR A N 1
ATOM 702 C CA . THR A 1 98 ? -36.016 -3.823 24.401 1.00 89.75 98 THR A CA 1
ATOM 703 C C . THR A 1 98 ? -34.683 -3.116 24.224 1.00 89.75 98 THR A C 1
ATOM 705 O O . THR A 1 98 ? -34.406 -2.143 24.926 1.00 89.75 98 THR A O 1
ATOM 708 N N . VAL A 1 99 ? -33.867 -3.593 23.282 1.00 90.38 99 VAL A N 1
ATOM 709 C CA . VAL A 1 99 ? -32.580 -2.982 22.927 1.00 90.38 99 VAL A CA 1
ATOM 710 C C . VAL A 1 99 ? -32.707 -2.314 21.564 1.00 90.38 99 VAL A C 1
ATOM 712 O O . VAL A 1 99 ? -33.048 -2.964 20.578 1.00 90.38 99 VAL A O 1
ATOM 715 N N . ALA A 1 100 ? -32.409 -1.020 21.510 1.00 90.06 100 ALA A N 1
ATOM 716 C CA . ALA A 1 100 ? -32.335 -0.237 20.285 1.00 90.06 100 ALA A CA 1
ATOM 717 C C . ALA A 1 100 ? -30.907 0.285 20.089 1.00 90.06 100 ALA A C 1
ATOM 719 O O . ALA A 1 100 ? -30.226 0.631 21.053 1.00 90.06 100 ALA A O 1
ATOM 720 N N . PHE A 1 101 ? -30.441 0.346 18.842 1.00 89.25 101 PHE A N 1
ATOM 721 C CA . PHE A 1 101 ? -29.131 0.897 18.496 1.00 89.25 101 PHE A CA 1
ATOM 722 C C . PHE A 1 101 ? -29.144 1.509 17.094 1.00 89.25 101 PHE A C 1
ATOM 724 O O . PHE A 1 101 ? -29.948 1.143 16.237 1.00 89.25 101 PHE A O 1
ATOM 731 N N . THR A 1 102 ? -28.215 2.431 16.852 1.00 86.81 102 THR A N 1
ATOM 732 C CA . THR A 1 102 ? -27.913 2.965 15.524 1.00 86.81 102 THR A CA 1
ATOM 733 C C . THR A 1 102 ? -26.782 2.135 14.912 1.00 86.81 102 THR A C 1
ATOM 735 O O . THR A 1 102 ? -25.673 2.121 15.458 1.00 86.81 102 THR A O 1
ATOM 738 N N . PRO A 1 103 ? -27.019 1.422 13.796 1.00 79.19 103 PRO A N 1
ATOM 739 C CA . PRO A 1 103 ? -25.965 0.663 13.144 1.00 79.19 103 PRO A CA 1
ATOM 740 C C . PRO A 1 103 ? -24.895 1.613 12.581 1.00 79.19 103 PRO A C 1
ATOM 742 O O . PRO A 1 103 ? -25.228 2.720 12.134 1.00 79.19 103 PRO A O 1
ATOM 745 N N . PRO A 1 104 ? -23.617 1.198 12.556 1.00 76.44 104 PRO A N 1
ATOM 746 C CA . PRO A 1 104 ? -22.574 1.980 11.914 1.00 76.44 104 PRO A CA 1
ATOM 747 C C . PRO A 1 104 ? -22.914 2.197 10.442 1.00 76.44 104 PRO A C 1
ATOM 749 O O . PRO A 1 104 ? -23.202 1.251 9.708 1.00 76.44 104 PRO A O 1
ATOM 752 N N . ARG A 1 105 ? -22.885 3.453 9.994 1.00 70.69 105 ARG A N 1
ATOM 753 C CA . ARG A 1 105 ? -23.050 3.759 8.573 1.00 70.69 105 ARG A CA 1
ATOM 754 C C . ARG A 1 105 ? -21.697 3.588 7.886 1.00 70.69 105 ARG A C 1
ATOM 756 O O . ARG A 1 105 ? -20.746 4.242 8.319 1.00 70.69 105 ARG A O 1
ATOM 763 N N . PRO A 1 106 ? -21.587 2.780 6.817 1.00 63.06 106 PRO A N 1
ATOM 764 C CA . PRO A 1 106 ? -20.392 2.815 5.991 1.00 63.06 106 PRO A CA 1
ATOM 765 C C . PRO A 1 106 ? -20.212 4.242 5.465 1.00 63.06 106 PRO A C 1
ATOM 767 O O . PRO A 1 106 ? -21.177 4.902 5.063 1.00 63.06 106 PRO A O 1
ATOM 770 N N . MET A 1 107 ? -18.980 4.742 5.529 1.00 60.78 107 MET A N 1
ATOM 771 C CA . MET A 1 107 ? -18.643 6.095 5.104 1.00 60.78 107 MET A CA 1
ATOM 772 C C . MET A 1 107 ? -19.024 6.262 3.628 1.00 60.78 107 MET A C 1
ATOM 774 O O . MET A 1 107 ? -18.412 5.676 2.738 1.00 60.78 107 MET A O 1
ATOM 778 N N . ARG A 1 108 ? -20.071 7.046 3.350 1.00 53.66 108 ARG A N 1
ATOM 779 C CA . ARG A 1 108 ? -20.457 7.390 1.980 1.00 53.66 108 ARG A CA 1
ATOM 780 C C . ARG A 1 108 ? -19.383 8.322 1.432 1.00 53.66 108 ARG A C 1
ATOM 782 O O . ARG A 1 108 ? -19.220 9.423 1.946 1.00 53.66 108 ARG A O 1
ATOM 789 N N . GLN A 1 109 ? -18.661 7.890 0.401 1.00 43.75 109 GLN A N 1
ATOM 790 C CA . GLN A 1 109 ? -17.651 8.707 -0.267 1.00 43.75 109 GLN A CA 1
ATOM 791 C C . GLN A 1 109 ? -18.337 9.941 -0.884 1.00 43.75 109 GLN A C 1
ATOM 793 O O . GLN A 1 109 ? -18.954 9.875 -1.949 1.00 43.75 109 GLN A O 1
ATOM 798 N N . THR A 1 110 ? -18.310 11.078 -0.194 1.00 45.34 110 THR A N 1
ATOM 799 C CA . THR A 1 110 ? -18.770 12.350 -0.750 1.00 45.34 110 THR A CA 1
ATOM 800 C C . THR A 1 110 ? -17.698 12.851 -1.704 1.00 45.34 110 THR A C 1
ATOM 802 O O . THR A 1 110 ? -16.614 13.260 -1.297 1.00 45.34 110 THR A O 1
ATOM 805 N N . ARG A 1 111 ? -17.986 12.810 -3.010 1.00 50.69 111 ARG A N 1
ATOM 806 C CA . ARG A 1 111 ? -17.168 13.515 -4.000 1.00 50.69 111 ARG A CA 1
ATOM 807 C C . ARG A 1 111 ? -17.297 15.012 -3.742 1.00 50.69 111 ARG A C 1
ATOM 809 O O . ARG A 1 111 ? -18.252 15.643 -4.189 1.00 50.69 111 ARG A O 1
ATOM 816 N N . SER A 1 112 ? -16.326 15.588 -3.050 1.00 48.66 112 SER A N 1
ATOM 817 C CA . SER A 1 112 ? -16.146 17.035 -3.025 1.00 48.66 112 SER A CA 1
ATOM 818 C C . SER A 1 112 ? -15.595 17.452 -4.386 1.00 48.66 112 SER A C 1
ATOM 820 O O . SER A 1 112 ? -14.396 17.368 -4.642 1.00 48.66 112 SER A O 1
ATOM 822 N N . ARG A 1 113 ? -16.476 17.850 -5.311 1.00 53.31 113 ARG A N 1
ATOM 823 C CA . ARG A 1 113 ? -16.050 18.489 -6.560 1.00 53.31 113 ARG A CA 1
ATOM 824 C C . ARG A 1 113 ? -15.484 19.856 -6.194 1.00 53.31 113 ARG A C 1
ATOM 826 O O . ARG A 1 113 ? -16.244 20.780 -5.927 1.00 53.31 113 ARG A O 1
ATOM 833 N N . ALA A 1 114 ? -14.161 19.984 -6.185 1.00 46.59 114 ALA A N 1
ATOM 834 C CA . ALA A 1 114 ? -13.519 21.286 -6.109 1.00 46.59 114 ALA A CA 1
ATOM 835 C C . ALA A 1 114 ? -13.926 22.093 -7.352 1.00 46.59 114 ALA A C 1
ATOM 837 O O . ALA A 1 114 ? -13.496 21.807 -8.472 1.00 46.59 114 ALA A O 1
ATOM 838 N N . THR A 1 115 ? -14.802 23.081 -7.186 1.00 49.72 115 THR A N 1
ATOM 839 C CA . THR A 1 115 ? -15.007 24.110 -8.204 1.00 49.72 115 THR A CA 1
ATOM 840 C C . THR A 1 115 ? -13.739 24.946 -8.258 1.00 49.72 115 THR A C 1
ATOM 842 O O . THR A 1 115 ? -13.457 25.713 -7.340 1.00 49.72 115 THR A O 1
ATOM 845 N N . ARG A 1 116 ? -12.951 24.766 -9.321 1.00 46.75 116 ARG A N 1
ATOM 846 C CA . ARG A 1 116 ? -11.800 25.621 -9.612 1.00 46.75 116 ARG A CA 1
ATOM 847 C C . ARG A 1 116 ? -12.294 27.075 -9.681 1.00 46.75 116 ARG A C 1
ATOM 849 O O . ARG A 1 116 ? -13.209 27.331 -10.469 1.00 46.75 116 ARG A O 1
ATOM 856 N N . PRO A 1 117 ? -11.728 28.016 -8.907 1.00 46.28 117 PRO A N 1
ATOM 857 C CA . PRO A 1 117 ? -12.013 29.431 -9.096 1.00 46.28 117 PRO A CA 1
ATOM 858 C C . PRO A 1 117 ? -11.732 29.810 -10.552 1.00 46.28 117 PRO A C 1
ATOM 860 O O . PRO A 1 117 ? -10.745 29.351 -11.141 1.00 46.28 117 PRO A O 1
ATOM 863 N N . ALA A 1 118 ? -12.619 30.601 -11.156 1.00 53.56 118 ALA A N 1
ATOM 864 C CA . ALA A 1 118 ? -12.393 31.129 -12.494 1.00 53.56 118 ALA A CA 1
ATOM 865 C C . ALA A 1 118 ? -11.064 31.898 -12.502 1.00 53.56 118 ALA A C 1
ATOM 867 O O . ALA A 1 118 ? -10.831 32.752 -11.647 1.00 53.56 118 ALA A O 1
ATOM 868 N N . ALA A 1 119 ? -10.177 31.567 -13.442 1.00 58.19 119 ALA A N 1
ATOM 869 C CA . ALA A 1 119 ? -8.928 32.294 -13.598 1.00 58.19 119 ALA A CA 1
ATOM 870 C C . ALA A 1 119 ? -9.246 33.764 -13.934 1.00 58.19 119 ALA A C 1
ATOM 872 O O . ALA A 1 119 ? -10.118 34.005 -14.777 1.00 58.19 119 ALA A O 1
ATOM 873 N N . PRO A 1 120 ? -8.568 34.749 -13.318 1.00 58.06 120 PRO A N 1
ATOM 874 C CA . PRO A 1 120 ? -8.733 36.140 -13.704 1.00 58.06 120 PRO A CA 1
ATOM 875 C C . PRO A 1 120 ? -8.341 36.291 -15.176 1.00 58.06 120 PRO A C 1
ATOM 877 O O . PRO A 1 120 ? -7.258 35.883 -15.602 1.00 58.06 120 PRO A O 1
ATOM 880 N N . ARG A 1 121 ? -9.257 36.843 -15.975 1.00 50.16 121 ARG A N 1
ATOM 881 C CA . ARG A 1 121 ? -9.046 37.095 -17.400 1.00 50.16 121 ARG A CA 1
ATOM 882 C C . ARG A 1 121 ? -7.895 38.091 -17.537 1.00 50.16 121 ARG A C 1
ATOM 884 O O . ARG A 1 121 ? -8.049 39.264 -17.209 1.00 50.16 121 ARG A O 1
ATOM 891 N N . ARG A 1 122 ? -6.732 37.617 -17.991 1.00 47.44 122 ARG A N 1
ATOM 892 C CA . ARG A 1 122 ? -5.570 38.463 -18.285 1.00 47.44 122 ARG A CA 1
ATOM 893 C C . ARG A 1 122 ? -6.002 39.498 -19.327 1.00 47.44 122 ARG A C 1
ATOM 895 O O . ARG A 1 122 ? -6.484 39.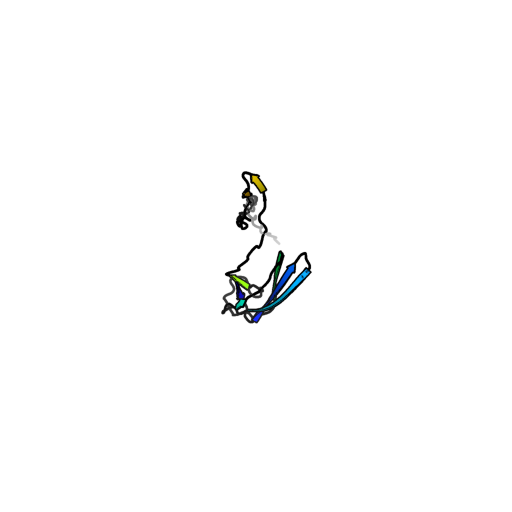119 -20.395 1.00 47.44 122 ARG A O 1
ATOM 902 N N . ALA A 1 123 ? -5.891 40.783 -18.998 1.00 55.50 123 ALA A N 1
ATOM 903 C CA . ALA A 1 123 ? -6.128 41.851 -19.959 1.00 55.50 123 ALA A CA 1
ATOM 904 C C . ALA A 1 123 ? -5.191 41.653 -21.161 1.00 55.50 123 ALA A C 1
ATOM 906 O O . ALA A 1 123 ? -4.005 41.356 -20.988 1.00 55.50 123 ALA A O 1
ATOM 907 N N . ALA A 1 124 ? -5.742 41.753 -22.371 1.00 52.56 124 ALA A N 1
ATOM 908 C CA . ALA A 1 124 ? -4.954 41.717 -23.592 1.00 52.56 124 ALA A CA 1
ATOM 909 C C . ALA A 1 124 ? -3.974 42.899 -23.586 1.00 52.56 124 ALA A C 1
ATOM 911 O O . ALA A 1 124 ? -4.360 44.023 -23.264 1.00 52.56 124 ALA A O 1
ATOM 912 N N . ALA A 1 125 ? -2.708 42.635 -23.910 1.00 57.50 125 ALA A N 1
ATOM 913 C CA . ALA A 1 125 ? -1.732 43.692 -24.130 1.00 57.50 125 ALA A CA 1
ATOM 914 C C . ALA A 1 125 ? -2.162 44.539 -25.346 1.00 57.50 125 ALA A C 1
ATOM 916 O O . ALA A 1 125 ? -2.701 43.973 -26.303 1.00 57.50 125 ALA A O 1
ATOM 917 N N . PRO A 1 126 ? -1.953 45.867 -25.330 1.00 56.88 126 PRO A N 1
ATOM 918 C CA . PRO A 1 126 ? -2.247 46.702 -26.487 1.00 56.88 126 PRO A CA 1
ATOM 919 C C . PRO A 1 126 ? -1.356 46.306 -27.680 1.00 56.88 126 PRO A C 1
ATOM 921 O O . PRO A 1 126 ? -0.220 45.867 -27.471 1.00 56.88 126 PRO A O 1
ATOM 924 N N . PRO A 1 127 ? -1.849 46.441 -28.924 1.00 52.19 127 PRO A N 1
ATOM 925 C CA . PRO A 1 127 ? -1.072 46.113 -30.112 1.00 52.19 127 PRO A CA 1
ATOM 926 C C . PRO A 1 127 ? 0.167 47.009 -30.216 1.00 52.19 127 PRO A C 1
ATOM 928 O O . PRO A 1 127 ? 0.102 48.218 -29.991 1.00 52.19 127 PRO A O 1
ATOM 931 N N . SER A 1 128 ? 1.302 46.396 -30.552 1.00 58.91 128 SER A N 1
ATOM 932 C CA . SER A 1 128 ? 2.576 47.076 -30.779 1.00 58.91 128 SER A CA 1
ATOM 933 C C . SER A 1 128 ? 2.447 48.110 -31.901 1.00 58.91 128 SER A C 1
ATOM 935 O O . SER A 1 128 ? 1.921 47.806 -32.972 1.00 58.91 128 SER A O 1
ATOM 937 N N . ALA A 1 129 ? 2.928 49.330 -31.654 1.00 62.97 129 ALA A N 1
ATOM 938 C CA . ALA A 1 129 ? 2.973 50.389 -32.656 1.00 62.97 129 ALA A CA 1
ATOM 939 C C . ALA A 1 129 ? 3.857 49.978 -33.854 1.00 62.97 129 ALA A C 1
ATOM 941 O O . ALA A 1 129 ? 4.877 49.311 -33.650 1.00 62.97 129 ALA A O 1
ATOM 942 N N . PRO A 1 130 ? 3.504 50.362 -35.095 1.00 52.44 130 PRO A N 1
ATOM 943 C CA . PRO A 1 130 ? 4.320 50.054 -36.261 1.00 52.44 130 PRO A CA 1
ATOM 944 C C . PRO A 1 130 ? 5.673 50.775 -36.196 1.00 52.44 130 PRO A C 1
ATOM 946 O O . PRO A 1 130 ? 5.762 51.960 -35.877 1.00 52.44 130 PRO A O 1
ATOM 949 N N . MET A 1 131 ? 6.726 50.023 -36.510 1.00 46.66 131 MET A N 1
ATOM 950 C CA . MET A 1 131 ? 8.115 50.470 -36.573 1.00 46.66 131 MET A CA 1
ATOM 951 C C . MET A 1 131 ? 8.270 51.522 -37.685 1.00 46.66 131 MET A C 1
ATOM 953 O O . MET A 1 131 ? 7.935 51.254 -38.839 1.00 46.66 131 MET A O 1
ATOM 957 N N . ALA A 1 132 ? 8.753 52.720 -37.348 1.00 57.88 132 ALA A N 1
ATOM 958 C CA . ALA A 1 132 ? 9.047 53.759 -38.334 1.00 57.88 132 ALA A CA 1
ATOM 959 C C . ALA A 1 132 ? 10.240 53.336 -39.222 1.00 57.88 132 ALA A C 1
ATOM 961 O O . ALA A 1 132 ? 11.216 52.797 -38.693 1.00 57.88 132 ALA A O 1
ATOM 962 N N . PRO A 1 133 ? 10.202 53.561 -40.549 1.00 47.69 133 PRO A N 1
ATOM 963 C CA . PRO A 1 133 ? 11.327 53.237 -41.419 1.00 47.69 133 PRO A CA 1
ATOM 964 C C . PRO A 1 133 ? 12.515 54.178 -41.166 1.00 47.69 133 PRO A C 1
ATOM 966 O O . PRO A 1 133 ? 12.348 55.386 -40.992 1.00 47.69 133 PRO A O 1
ATOM 969 N N . ALA A 1 134 ? 13.721 53.608 -41.154 1.00 51.44 134 ALA A N 1
ATOM 970 C CA . ALA A 1 134 ? 14.974 54.338 -41.003 1.00 51.44 134 ALA A CA 1
ATOM 971 C C . ALA A 1 134 ? 15.210 55.296 -42.187 1.00 51.44 134 ALA A C 1
ATOM 973 O O . ALA A 1 134 ? 15.043 54.917 -43.347 1.00 51.44 134 ALA A O 1
ATOM 974 N N . ALA A 1 135 ? 15.613 56.534 -41.892 1.00 52.56 135 ALA A N 1
ATOM 975 C CA . ALA A 1 135 ? 15.974 57.527 -42.899 1.00 52.56 135 ALA A CA 1
ATOM 976 C C . ALA A 1 135 ? 17.332 57.183 -43.555 1.00 52.56 135 ALA A C 1
ATOM 978 O O . ALA A 1 135 ? 18.261 56.800 -42.840 1.00 52.56 135 ALA A O 1
ATOM 979 N N . PRO A 1 136 ? 17.497 57.338 -44.882 1.00 46.06 136 PRO A N 1
ATOM 980 C CA . PRO A 1 136 ? 18.785 57.139 -45.541 1.00 46.06 136 PRO A CA 1
ATOM 981 C C . PRO A 1 136 ? 19.704 58.352 -45.324 1.00 46.06 136 PRO A C 1
ATOM 983 O O . PRO A 1 136 ? 19.362 59.475 -45.695 1.00 46.06 136 PRO A O 1
ATOM 986 N N . SER A 1 137 ? 20.889 58.131 -44.754 1.00 51.22 137 SER A N 1
ATOM 987 C CA . SER A 1 137 ? 21.937 59.152 -44.657 1.00 51.22 137 SER A CA 1
ATOM 988 C C . SER A 1 137 ? 22.661 59.297 -45.998 1.00 51.22 137 SER A C 1
ATOM 990 O O . SER A 1 137 ? 23.437 58.425 -46.387 1.00 51.22 137 SER A O 1
ATOM 992 N N . TRP A 1 138 ? 22.414 60.405 -46.692 1.00 44.00 138 TRP A N 1
ATOM 993 C CA . TRP A 1 138 ? 23.251 60.903 -47.782 1.00 44.00 138 TRP A CA 1
ATOM 994 C C . TRP A 1 138 ? 24.296 61.863 -47.198 1.00 44.00 138 TRP A C 1
ATOM 996 O O . TRP A 1 138 ? 23.923 62.809 -46.509 1.00 44.00 138 TRP A O 1
ATOM 1006 N N . PHE A 1 139 ? 25.580 61.665 -47.500 1.00 51.28 139 PHE A N 1
ATOM 1007 C CA . PHE A 1 139 ? 26.615 62.697 -47.354 1.00 51.28 139 PHE A CA 1
ATOM 1008 C C . PHE A 1 139 ? 27.279 62.935 -48.720 1.00 51.28 139 PHE A C 1
ATOM 1010 O O . PHE A 1 139 ? 27.607 61.950 -49.385 1.00 51.28 139 PHE A O 1
ATOM 1017 N N . PRO A 1 140 ? 27.478 64.196 -49.153 1.00 51.50 140 PRO A N 1
ATOM 1018 C CA . PRO A 1 140 ? 28.278 64.523 -50.326 1.00 51.50 140 PRO A CA 1
ATOM 1019 C C . PRO A 1 140 ? 29.687 65.044 -49.978 1.00 51.50 140 PRO A C 1
ATOM 1021 O O . PRO A 1 140 ? 29.892 65.601 -48.900 1.00 51.50 140 PRO A O 1
ATOM 1024 N N . ALA A 1 141 ? 30.546 64.934 -51.004 1.00 47.88 141 ALA A N 1
ATOM 1025 C CA . ALA A 1 141 ? 31.859 65.551 -51.261 1.00 47.88 141 ALA A CA 1
ATOM 1026 C C . ALA A 1 141 ? 33.058 65.091 -50.416 1.00 47.88 141 ALA A C 1
ATOM 1028 O O . ALA A 1 141 ? 33.203 65.530 -49.256 1.00 47.88 141 ALA A O 1
#

Organism: NCBI:txid1207057